Protein AF-A0A418FVH8-F1 (afdb_monomer_lite)

Radius of gyration: 36.56 Å; chains: 1; bounding box: 70×31×122 Å

Secondary structure (DSSP, 8-state):
-HHHHHHHHHHHHHHHHHHHHHHHHHHHHHHHHHHHHHHHHHHHHHHHHHHHHHHHHHHHHHHHHHHHHHHHHHHHHHHHHHHHHTT-------------HHHHHHTT------PPP-----HHHHHHHHHHHHH-GGGGGGHHHHHHHTTT-HHHHHHHHHHHHHHHHTT-

Sequence (172 aa):
DLAAAKTEFDDKMEHTVLHVAELNQQKVLVTELRNLKRETDGQVAVAIAEACEARMVNQSLKRQNELLLSQMRTIVDETNRAAAATNEAPEVSPLPSTITAADIALLNGQPESSKPLGRPANPYRERLLQFFEEFDPSQIDLIDDMLDSYRGVEDSLMESLELKYRFQEMHE

Organism: Aphanomyces astaci (NCBI:txid112090)

Foldseek 3Di:
DVVVVVVVVVVVVVVVVVVVVVVVVVVVVVVVVVVVVVVVVVVVVVVVVVVVVVVVVVVVVVVVVVVVVVVVVVVVVVVVVVVVVVPDDDDDDDDPPDDDPVNVVVVPDDDPPCPPDDDDPPVLLVVVCVVCVVQPVVCNVVSVVVCVVCPPNSVVVVVVSVVVRVVVVVVD

Structure (mmCIF, N/CA/C/O backbone):
data_AF-A0A418FVH8-F1
#
_entry.id   AF-A0A418FVH8-F1
#
loop_
_atom_site.group_PDB
_atom_site.id
_atom_site.type_symbol
_atom_site.label_atom_id
_atom_site.label_alt_id
_atom_site.label_comp_id
_atom_site.label_asym_id
_atom_site.label_entity_id
_atom_site.label_seq_id
_atom_site.pdbx_PDB_ins_code
_atom_site.Cartn_x
_atom_site.Cartn_y
_atom_site.Cartn_z
_atom_site.occupancy
_atom_site.B_iso_or_equiv
_atom_site.auth_seq_id
_atom_site.auth_comp_id
_atom_site.auth_asym_id
_atom_site.auth_atom_id
_atom_site.pdbx_PDB_model_num
ATOM 1 N N . ASP A 1 1 ? 30.620 -0.224 -63.232 1.00 77.75 1 ASP A N 1
ATOM 2 C CA . ASP A 1 1 ? 30.167 1.148 -62.950 1.00 77.75 1 ASP A CA 1
ATOM 3 C C . ASP A 1 1 ? 30.487 1.540 -61.519 1.00 77.75 1 ASP A C 1
ATOM 5 O O . ASP A 1 1 ? 29.832 1.078 -60.596 1.00 77.75 1 ASP A O 1
ATOM 9 N N . LEU A 1 2 ? 31.531 2.346 -61.323 1.00 87.94 2 LEU A N 1
ATOM 10 C CA . LEU A 1 2 ? 31.970 2.793 -59.993 1.00 87.94 2 LEU A CA 1
ATOM 11 C C . LEU A 1 2 ? 30.952 3.740 -59.331 1.00 87.94 2 LEU A C 1
ATOM 13 O O . LEU A 1 2 ? 30.807 3.738 -58.113 1.00 87.94 2 LEU A O 1
ATOM 17 N N . ALA A 1 3 ? 30.224 4.516 -60.139 1.00 89.31 3 ALA A N 1
ATOM 18 C CA . ALA A 1 3 ? 29.201 5.441 -59.661 1.00 89.31 3 ALA A CA 1
ATOM 19 C C . ALA A 1 3 ? 28.037 4.709 -58.974 1.00 89.31 3 ALA A C 1
ATOM 21 O O . ALA A 1 3 ? 27.668 5.075 -57.865 1.00 89.31 3 ALA A O 1
ATOM 22 N N . ALA A 1 4 ? 27.529 3.629 -59.578 1.00 91.12 4 ALA A N 1
ATOM 23 C CA . ALA A 1 4 ? 26.435 2.838 -59.012 1.00 91.12 4 ALA A CA 1
ATOM 24 C C . ALA A 1 4 ? 26.811 2.189 -57.668 1.00 91.12 4 ALA A C 1
ATOM 26 O O . ALA A 1 4 ? 26.033 2.239 -56.721 1.00 91.12 4 ALA A O 1
ATOM 27 N N . ALA A 1 5 ? 28.029 1.646 -57.559 1.00 90.38 5 ALA A N 1
ATOM 28 C CA . ALA A 1 5 ? 28.521 1.062 -56.310 1.00 90.38 5 ALA A CA 1
ATOM 29 C C . ALA A 1 5 ? 28.686 2.109 -55.194 1.00 90.38 5 ALA A C 1
ATOM 31 O O . ALA A 1 5 ? 28.441 1.810 -54.027 1.00 90.38 5 ALA A O 1
ATOM 32 N N . LYS A 1 6 ? 29.081 3.341 -55.545 1.00 92.56 6 LYS A N 1
ATOM 33 C CA . LYS A 1 6 ? 29.153 4.452 -54.591 1.00 92.56 6 LYS A CA 1
ATOM 34 C C . LYS A 1 6 ? 27.760 4.849 -54.096 1.00 92.56 6 LYS A C 1
ATOM 36 O O . LYS A 1 6 ? 27.585 4.988 -52.894 1.00 92.56 6 LYS A O 1
ATOM 41 N N . THR A 1 7 ? 26.784 4.984 -54.992 1.00 94.00 7 THR A N 1
ATOM 42 C CA . THR A 1 7 ? 25.398 5.309 -54.619 1.00 94.00 7 THR A CA 1
ATOM 43 C C . THR A 1 7 ? 24.804 4.249 -53.694 1.00 94.00 7 THR A C 1
ATOM 45 O O . THR A 1 7 ? 24.284 4.591 -52.644 1.00 94.00 7 THR A O 1
ATOM 48 N N . GLU A 1 8 ? 24.976 2.960 -54.003 1.00 93.50 8 GLU A N 1
ATOM 49 C CA . GLU A 1 8 ? 24.474 1.876 -53.146 1.00 93.50 8 GLU A CA 1
ATOM 50 C C . GLU A 1 8 ? 25.131 1.871 -51.752 1.00 93.50 8 GLU A C 1
ATOM 52 O O . GLU A 1 8 ? 24.491 1.548 -50.750 1.00 93.50 8 GLU A O 1
ATOM 57 N N . PHE A 1 9 ? 26.420 2.211 -51.671 1.00 94.00 9 PHE A N 1
ATOM 58 C CA . PHE A 1 9 ? 27.113 2.351 -50.392 1.00 94.00 9 PHE 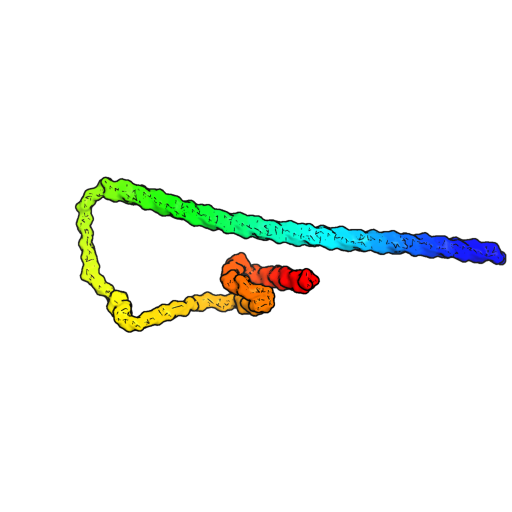A CA 1
ATOM 59 C C . PHE A 1 9 ? 26.596 3.551 -49.590 1.00 94.00 9 PHE A C 1
ATOM 61 O O . PHE A 1 9 ? 26.353 3.411 -48.391 1.00 94.00 9 PHE A O 1
ATOM 68 N N . ASP A 1 10 ? 26.404 4.697 -50.247 1.00 94.69 10 ASP A N 1
ATOM 69 C CA . ASP A 1 10 ? 25.868 5.912 -49.633 1.00 94.69 10 ASP A CA 1
ATOM 70 C C . ASP A 1 10 ? 24.432 5.668 -49.109 1.00 94.69 10 ASP A C 1
ATOM 72 O O . ASP A 1 10 ? 24.150 5.976 -47.951 1.00 94.69 10 ASP A O 1
ATOM 76 N N . ASP A 1 11 ? 23.575 4.989 -49.883 1.00 95.44 11 ASP A N 1
ATOM 77 C CA . ASP A 1 11 ? 22.206 4.620 -49.482 1.00 95.44 11 ASP A CA 1
ATOM 78 C C . ASP A 1 11 ? 22.195 3.662 -48.273 1.00 95.44 11 ASP A C 1
ATOM 80 O O . ASP A 1 11 ? 21.405 3.809 -47.335 1.00 95.44 11 ASP A O 1
ATOM 84 N N . LYS A 1 12 ? 23.101 2.670 -48.251 1.00 95.12 12 LYS A N 1
ATOM 85 C CA . LYS A 1 12 ? 23.255 1.756 -47.103 1.00 95.12 12 LYS A CA 1
ATOM 86 C C . LYS A 1 12 ? 23.731 2.496 -45.860 1.00 95.12 12 LYS A C 1
ATOM 88 O O . LYS A 1 12 ? 23.229 2.232 -44.767 1.00 95.12 12 LYS A O 1
ATOM 93 N N . MET A 1 13 ? 24.686 3.411 -46.015 1.00 95.00 13 MET A N 1
ATOM 94 C CA . MET A 1 13 ? 25.150 4.269 -44.927 1.00 95.00 13 MET A CA 1
ATOM 95 C C . MET A 1 13 ? 23.996 5.103 -44.372 1.00 95.00 13 MET A C 1
ATOM 97 O O . MET A 1 13 ? 23.779 5.093 -43.160 1.00 95.00 13 MET A O 1
ATOM 101 N N . GLU A 1 14 ? 23.202 5.738 -45.231 1.00 95.75 14 GLU A N 1
ATOM 102 C CA . GLU A 1 14 ? 22.044 6.528 -44.816 1.00 95.75 14 GLU A CA 1
ATOM 103 C C . GLU A 1 14 ? 21.015 5.677 -44.057 1.00 95.75 14 GLU A C 1
ATOM 105 O O . GLU A 1 14 ? 20.616 6.032 -42.945 1.00 95.75 14 GLU A O 1
ATOM 110 N N . HIS A 1 15 ? 20.679 4.489 -44.569 1.00 95.62 15 HIS A N 1
ATOM 111 C CA . HIS A 1 15 ? 19.787 3.554 -43.879 1.00 95.62 15 HIS A CA 1
ATOM 112 C C . HIS A 1 15 ? 20.320 3.148 -42.495 1.00 95.62 15 HIS A C 1
ATOM 114 O O . HIS A 1 15 ? 19.565 3.101 -41.522 1.00 95.62 15 HIS A O 1
ATOM 120 N N . THR A 1 16 ? 21.623 2.869 -42.369 1.00 95.00 16 THR A N 1
ATOM 121 C CA . THR A 1 16 ? 22.213 2.527 -41.062 1.00 95.00 16 THR A CA 1
ATOM 122 C C . THR A 1 16 ? 22.157 3.688 -40.074 1.00 95.00 16 THR A C 1
ATOM 124 O O . THR A 1 16 ? 21.865 3.465 -38.900 1.00 95.00 16 THR A O 1
ATOM 127 N N . VAL A 1 17 ? 22.373 4.924 -40.534 1.00 96.19 17 VAL A N 1
ATOM 128 C CA . VAL A 1 17 ? 22.285 6.123 -39.690 1.00 96.19 17 VAL A CA 1
ATOM 129 C C . VAL A 1 17 ? 20.855 6.329 -39.191 1.00 96.19 17 VAL A C 1
ATOM 131 O O . VAL A 1 17 ? 20.658 6.550 -37.995 1.00 96.19 17 VAL A O 1
ATOM 134 N N . LEU A 1 18 ? 19.859 6.187 -40.070 1.00 96.00 18 LEU A N 1
ATOM 135 C CA . 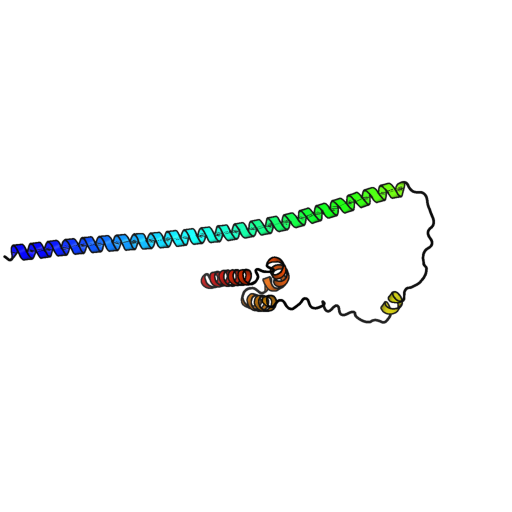LEU A 1 18 ? 18.444 6.285 -39.699 1.00 96.00 18 LEU A CA 1
ATOM 136 C C . LEU A 1 18 ? 18.042 5.201 -38.693 1.00 96.00 18 LEU A C 1
ATOM 138 O O . LEU A 1 18 ? 17.417 5.507 -37.679 1.00 96.00 18 LEU A O 1
ATOM 142 N N . HIS A 1 19 ? 18.467 3.955 -38.913 1.00 95.69 19 HIS A N 1
ATOM 143 C CA . HIS A 1 19 ? 18.173 2.858 -37.992 1.00 95.69 19 HIS A CA 1
ATOM 144 C C . HIS A 1 19 ? 18.803 3.069 -36.605 1.00 95.69 19 HIS A C 1
ATOM 146 O O . HIS A 1 19 ? 18.167 2.831 -35.579 1.00 95.69 19 HIS A O 1
ATOM 152 N N . VAL A 1 20 ? 20.044 3.566 -36.545 1.00 96.38 20 VAL A N 1
ATOM 153 C CA . VAL A 1 20 ? 20.696 3.908 -35.269 1.00 96.38 20 VAL A CA 1
ATOM 154 C C . VAL A 1 20 ? 19.964 5.052 -34.562 1.00 96.38 20 VAL A C 1
ATOM 156 O O . VAL A 1 20 ? 19.804 5.005 -33.341 1.00 96.38 20 VAL A O 1
ATOM 159 N N . ALA A 1 21 ? 19.495 6.061 -35.300 1.00 96.00 21 ALA A N 1
ATOM 160 C CA . ALA A 1 21 ? 18.703 7.150 -34.734 1.00 96.00 21 ALA A CA 1
ATOM 161 C C . ALA A 1 21 ? 17.384 6.640 -34.127 1.00 96.00 21 ALA A C 1
ATOM 163 O O . ALA A 1 21 ? 17.048 7.009 -33.000 1.00 96.00 21 ALA A O 1
ATOM 164 N N . GLU A 1 22 ? 16.691 5.734 -34.818 1.00 96.81 22 GLU A N 1
ATOM 165 C CA . GLU A 1 22 ? 15.465 5.096 -34.328 1.00 96.81 22 GLU A CA 1
ATOM 166 C C . GLU A 1 22 ? 15.714 4.264 -33.059 1.00 96.81 22 GLU A C 1
ATOM 168 O O . GLU A 1 22 ? 15.011 4.422 -32.059 1.00 96.81 22 GLU A O 1
ATOM 173 N N . LEU A 1 23 ? 16.768 3.439 -33.041 1.00 95.06 23 LEU A N 1
ATOM 174 C CA . LEU A 1 23 ? 17.149 2.666 -31.852 1.00 95.06 23 LEU A CA 1
ATOM 175 C C . LEU A 1 23 ? 17.482 3.567 -30.657 1.00 95.06 23 LEU A C 1
ATOM 177 O O . LEU A 1 23 ? 17.147 3.242 -29.516 1.00 95.06 23 LEU A O 1
ATOM 181 N N . ASN A 1 24 ? 18.141 4.701 -30.895 1.00 95.56 24 ASN A N 1
ATOM 182 C CA . ASN A 1 24 ? 18.438 5.663 -29.838 1.00 95.56 24 ASN A CA 1
ATOM 183 C C . ASN A 1 24 ? 17.158 6.311 -29.295 1.00 95.56 24 ASN A C 1
ATOM 185 O O . ASN A 1 24 ? 17.017 6.419 -28.078 1.00 95.56 24 ASN A O 1
ATOM 189 N N . GLN A 1 25 ? 16.199 6.657 -30.159 1.00 95.81 25 GLN A N 1
ATOM 190 C CA . GLN A 1 25 ? 14.894 7.160 -29.726 1.00 95.81 25 GLN A CA 1
ATOM 191 C C . GLN A 1 25 ? 14.139 6.118 -28.886 1.00 95.81 25 GLN A C 1
ATOM 193 O O . GLN A 1 25 ? 13.640 6.442 -27.809 1.00 95.81 25 GLN A O 1
ATOM 198 N N . GLN A 1 26 ? 14.119 4.852 -29.314 1.00 95.75 26 GLN A N 1
ATOM 199 C CA . GLN A 1 26 ? 13.502 3.767 -28.543 1.00 95.75 26 GLN A CA 1
ATOM 200 C C . GLN A 1 26 ? 14.145 3.599 -27.160 1.00 95.75 26 GLN A C 1
ATOM 202 O O . GLN A 1 26 ? 13.437 3.437 -26.167 1.00 95.75 26 GLN A O 1
ATOM 207 N N . LYS A 1 27 ? 15.477 3.681 -27.055 1.00 96.31 27 LYS A N 1
ATOM 208 C CA . LYS A 1 27 ? 16.179 3.609 -25.760 1.00 96.31 27 LYS A CA 1
ATOM 209 C C . LYS A 1 27 ? 15.784 4.741 -24.813 1.00 96.31 27 LYS A C 1
ATOM 211 O O . LYS A 1 27 ? 15.634 4.497 -23.612 1.00 96.31 27 LYS A O 1
ATOM 216 N N . VAL A 1 28 ? 15.612 5.955 -25.338 1.00 96.81 28 VAL A N 1
ATOM 217 C CA . VAL A 1 28 ? 15.135 7.102 -24.552 1.00 96.81 28 VAL A CA 1
ATOM 218 C C . VAL A 1 28 ? 13.730 6.819 -24.025 1.00 96.81 28 VAL A C 1
ATOM 220 O O . VAL A 1 28 ? 13.535 6.848 -22.813 1.00 96.81 28 VAL A O 1
ATOM 223 N N . LEU A 1 29 ? 12.798 6.406 -24.890 1.00 96.69 29 LEU A N 1
ATOM 224 C CA . LEU A 1 29 ? 11.419 6.088 -24.495 1.00 96.69 29 LEU A CA 1
ATOM 225 C C . LEU A 1 29 ? 11.344 4.977 -23.438 1.00 96.69 29 LEU A C 1
ATOM 227 O O . LEU A 1 29 ? 10.598 5.082 -22.468 1.00 96.69 29 LEU A O 1
ATOM 231 N N . VAL A 1 30 ? 12.146 3.918 -23.574 1.00 97.31 30 VAL A N 1
ATOM 232 C CA . VAL A 1 30 ? 12.210 2.838 -22.572 1.00 97.31 30 VAL A CA 1
ATOM 233 C C . VAL A 1 30 ? 12.710 3.358 -21.222 1.00 97.31 30 VAL A C 1
ATOM 235 O O . VAL A 1 30 ? 12.238 2.921 -20.170 1.00 97.31 30 VAL A O 1
ATOM 238 N N . THR A 1 31 ? 13.660 4.292 -21.238 1.00 96.62 31 THR A N 1
ATOM 239 C CA . THR A 1 31 ? 14.182 4.915 -20.017 1.00 96.62 31 THR A CA 1
ATOM 240 C C . THR A 1 31 ? 13.124 5.800 -19.362 1.00 96.62 31 THR A C 1
ATOM 242 O O . THR A 1 31 ? 12.916 5.701 -18.154 1.00 96.62 31 THR A O 1
ATOM 245 N N . GLU A 1 32 ? 12.400 6.595 -20.149 1.00 97.12 32 GLU A N 1
ATOM 246 C CA . GLU A 1 32 ? 11.287 7.422 -19.672 1.00 97.12 32 GLU A CA 1
ATOM 247 C C . GLU A 1 32 ? 10.163 6.574 -19.068 1.00 97.12 32 GLU A C 1
ATOM 249 O O . GLU A 1 32 ? 9.731 6.846 -17.950 1.00 97.12 32 GLU A O 1
ATOM 254 N N . LEU A 1 33 ? 9.756 5.485 -19.730 1.00 97.25 33 LEU A N 1
ATOM 255 C CA . LEU A 1 33 ? 8.754 4.553 -19.201 1.00 97.25 33 LEU A CA 1
ATOM 256 C C . LEU A 1 33 ? 9.187 3.924 -17.875 1.00 97.25 33 LEU A C 1
ATOM 258 O O . LEU A 1 33 ? 8.374 3.768 -16.964 1.00 97.25 33 LEU A O 1
ATOM 262 N N . ARG A 1 34 ? 10.469 3.568 -17.741 1.00 96.88 34 ARG A N 1
ATOM 263 C CA . ARG A 1 34 ? 11.007 3.038 -16.483 1.00 96.88 34 ARG A CA 1
ATOM 264 C C . ARG A 1 34 ? 10.965 4.084 -15.372 1.00 96.88 34 ARG A C 1
ATOM 266 O O . ARG A 1 34 ? 10.636 3.738 -14.239 1.00 96.88 34 ARG A O 1
ATOM 273 N N . ASN A 1 35 ? 11.307 5.330 -15.687 1.00 96.12 35 ASN A N 1
ATOM 274 C CA . ASN A 1 35 ? 11.276 6.426 -14.724 1.00 96.12 35 ASN A CA 1
ATOM 275 C C . ASN A 1 35 ? 9.844 6.711 -14.267 1.00 96.12 35 ASN A C 1
ATOM 277 O O . ASN A 1 35 ? 9.601 6.725 -13.064 1.00 96.12 35 ASN A O 1
ATOM 281 N N . LEU A 1 36 ? 8.901 6.820 -15.209 1.00 97.31 36 LEU A N 1
ATOM 282 C CA . LEU A 1 36 ? 7.476 6.982 -14.915 1.00 97.31 36 LEU A CA 1
ATOM 283 C C . LEU A 1 36 ? 6.952 5.846 -14.039 1.00 97.31 36 LEU A C 1
ATOM 285 O O . LEU A 1 36 ? 6.290 6.102 -13.042 1.00 97.31 36 LEU A O 1
ATOM 289 N N . LYS A 1 37 ? 7.302 4.593 -14.357 1.00 95.38 37 LYS A N 1
ATOM 290 C CA . LYS A 1 37 ? 6.905 3.445 -13.537 1.00 95.38 37 LYS A CA 1
ATOM 291 C C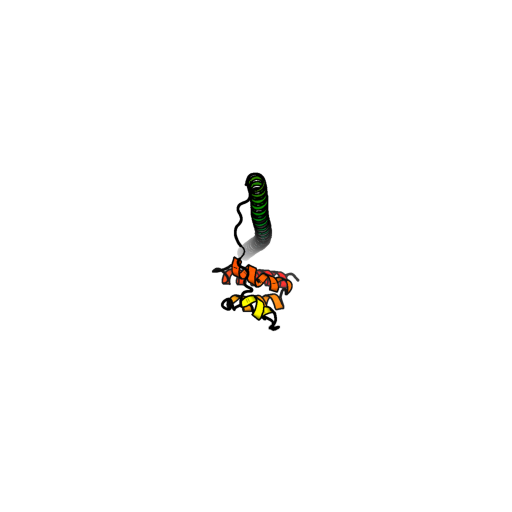 . LYS A 1 37 ? 7.439 3.548 -12.106 1.00 95.38 37 LYS A C 1
ATOM 293 O O . LYS A 1 37 ? 6.695 3.327 -11.159 1.00 95.38 37 LYS A O 1
ATOM 298 N N . ARG A 1 38 ? 8.721 3.888 -11.936 1.00 93.44 38 ARG A N 1
ATOM 299 C CA . ARG A 1 38 ? 9.317 4.048 -10.601 1.00 93.44 38 ARG A CA 1
ATOM 300 C C . ARG A 1 38 ? 8.628 5.169 -9.816 1.00 93.44 38 ARG A C 1
ATOM 302 O O . ARG A 1 38 ? 8.411 5.014 -8.619 1.00 93.44 38 ARG A O 1
ATOM 309 N N . GLU A 1 39 ? 8.281 6.268 -10.479 1.00 96.19 39 GLU A N 1
ATOM 310 C CA . GLU A 1 39 ? 7.539 7.370 -9.865 1.00 96.19 39 GLU A CA 1
ATOM 311 C C . GLU A 1 39 ? 6.138 6.932 -9.424 1.00 96.19 39 GLU A C 1
ATOM 313 O O . GLU A 1 39 ? 5.768 7.153 -8.271 1.00 96.19 39 GLU A O 1
ATOM 318 N N . THR A 1 40 ? 5.384 6.249 -10.292 1.00 95.81 40 THR A N 1
ATOM 319 C CA . THR A 1 40 ? 4.043 5.755 -9.946 1.00 95.81 40 THR A CA 1
ATOM 320 C C . THR A 1 40 ? 4.085 4.720 -8.830 1.00 95.81 40 THR A C 1
ATOM 322 O O . THR A 1 40 ? 3.268 4.788 -7.918 1.00 95.81 40 THR A O 1
ATOM 325 N N . ASP A 1 41 ? 5.050 3.798 -8.856 1.00 92.12 41 ASP A N 1
ATOM 326 C CA . ASP A 1 41 ? 5.210 2.784 -7.810 1.00 92.12 41 ASP A CA 1
ATOM 327 C C . ASP A 1 41 ? 5.509 3.456 -6.453 1.00 92.12 41 ASP A C 1
ATOM 329 O O . ASP A 1 41 ? 4.944 3.070 -5.428 1.00 92.12 41 ASP A O 1
ATOM 333 N N . GLY A 1 42 ? 6.322 4.522 -6.447 1.00 93.75 42 GLY A N 1
ATOM 334 C CA . GLY A 1 42 ? 6.584 5.333 -5.255 1.00 93.75 42 GLY A CA 1
ATOM 335 C C . GLY A 1 42 ? 5.342 6.062 -4.735 1.00 93.75 42 GLY A C 1
ATOM 336 O O . GLY A 1 42 ? 5.054 6.013 -3.540 1.00 93.75 42 GLY A O 1
ATOM 337 N N . GLN A 1 43 ? 4.565 6.690 -5.622 1.00 93.69 43 GLN A N 1
ATOM 338 C CA . GLN A 1 43 ? 3.306 7.346 -5.247 1.00 93.69 43 GLN A CA 1
ATOM 339 C C . GLN A 1 43 ? 2.294 6.351 -4.663 1.00 93.69 43 GLN A C 1
ATOM 341 O O . GLN A 1 43 ? 1.650 6.643 -3.656 1.00 93.69 43 GLN A O 1
ATOM 346 N N . VAL A 1 44 ? 2.180 5.159 -5.258 1.00 94.38 44 VAL A N 1
ATOM 347 C CA . VAL A 1 44 ? 1.307 4.086 -4.762 1.00 94.38 44 VAL A CA 1
ATOM 348 C C . VAL A 1 44 ? 1.742 3.633 -3.369 1.00 94.38 44 VAL A C 1
ATOM 350 O O . VAL A 1 44 ? 0.893 3.497 -2.490 1.00 94.38 44 VAL A O 1
ATOM 353 N N . ALA A 1 45 ? 3.044 3.452 -3.133 1.00 91.12 45 ALA A N 1
ATOM 354 C CA . ALA A 1 45 ? 3.557 3.065 -1.820 1.00 91.12 45 ALA A CA 1
ATOM 355 C C . ALA A 1 45 ? 3.219 4.102 -0.733 1.00 91.12 45 ALA A C 1
ATOM 357 O O . ALA A 1 45 ? 2.723 3.731 0.332 1.00 91.12 45 ALA A O 1
ATOM 358 N N . VAL A 1 46 ? 3.413 5.396 -1.019 1.00 93.38 46 VAL A N 1
ATOM 359 C CA . VAL A 1 46 ? 3.064 6.491 -0.095 1.00 93.38 46 VAL A CA 1
ATOM 360 C C . VAL A 1 46 ? 1.563 6.509 0.195 1.00 93.38 46 VAL A C 1
ATOM 362 O O . VAL A 1 46 ? 1.166 6.549 1.356 1.00 93.38 46 VAL A O 1
ATOM 365 N N . ALA A 1 47 ? 0.725 6.403 -0.839 1.00 91.19 47 ALA A N 1
ATOM 366 C CA . ALA A 1 47 ? -0.726 6.390 -0.671 1.00 91.19 47 ALA A CA 1
ATOM 367 C C . ALA A 1 47 ? -1.207 5.193 0.170 1.00 91.19 47 ALA A C 1
ATOM 369 O O . ALA A 1 47 ? -2.112 5.332 0.993 1.00 91.19 47 ALA A O 1
ATOM 370 N N . ILE A 1 48 ? -0.598 4.015 -0.008 1.00 92.88 48 ILE A N 1
ATOM 371 C CA . ILE A 1 48 ? -0.902 2.831 0.805 1.00 92.88 48 ILE A CA 1
ATOM 372 C C . ILE A 1 48 ? -0.514 3.070 2.268 1.00 92.88 48 ILE A C 1
ATOM 374 O O . ILE A 1 48 ? -1.312 2.756 3.154 1.00 92.88 48 ILE A O 1
ATOM 378 N N . ALA A 1 49 ? 0.670 3.631 2.528 1.00 87.12 49 ALA A N 1
ATOM 379 C CA . ALA A 1 49 ? 1.129 3.934 3.883 1.00 87.12 49 ALA A CA 1
ATOM 380 C C . ALA A 1 49 ? 0.196 4.933 4.587 1.00 87.12 49 ALA A C 1
ATOM 382 O O . ALA A 1 49 ? -0.309 4.638 5.671 1.00 87.12 49 ALA A O 1
ATOM 383 N N . GLU A 1 50 ? -0.137 6.046 3.930 1.00 91.62 50 GLU A N 1
ATOM 384 C CA . GLU A 1 50 ? -1.062 7.056 4.458 1.00 91.62 50 GLU A CA 1
ATOM 385 C C . GLU A 1 50 ? -2.458 6.463 4.726 1.00 91.62 50 GLU A C 1
ATOM 387 O O . GLU A 1 50 ? -3.065 6.695 5.775 1.00 91.62 50 GLU A O 1
ATOM 392 N N . ALA A 1 51 ? -2.958 5.605 3.829 1.00 89.06 51 ALA A N 1
ATOM 393 C CA . ALA A 1 51 ? -4.228 4.908 4.027 1.00 89.06 51 ALA A CA 1
ATOM 394 C C . ALA A 1 51 ? -4.187 3.908 5.196 1.00 89.06 51 ALA A C 1
ATOM 396 O O . ALA A 1 51 ? -5.205 3.671 5.855 1.00 89.06 51 ALA A O 1
ATOM 397 N N . CYS A 1 52 ? -3.043 3.276 5.461 1.00 88.50 52 CYS A N 1
ATOM 398 C CA . CYS A 1 52 ? -2.856 2.432 6.640 1.00 88.50 52 CYS A CA 1
ATOM 399 C C . CYS A 1 52 ? -2.886 3.265 7.927 1.00 88.50 52 CYS A C 1
ATOM 401 O O . CYS A 1 52 ? -3.656 2.937 8.831 1.00 88.50 52 CYS A O 1
ATOM 403 N N . GLU A 1 53 ? -2.146 4.373 7.983 1.00 90.12 53 GLU A N 1
ATOM 404 C CA . GLU A 1 53 ? -2.138 5.283 9.137 1.00 90.12 53 GLU A CA 1
ATOM 405 C C . GLU A 1 53 ? -3.539 5.841 9.431 1.00 90.12 53 GLU A C 1
ATOM 407 O O . GLU A 1 53 ? -4.027 5.763 10.562 1.00 90.12 53 GLU A O 1
ATOM 412 N N . ALA A 1 54 ? -4.257 6.301 8.402 1.00 90.88 54 ALA A N 1
ATOM 413 C CA . ALA A 1 54 ? -5.622 6.807 8.543 1.00 90.88 54 ALA A CA 1
ATOM 414 C C . ALA A 1 54 ? -6.600 5.746 9.083 1.00 90.88 54 ALA A C 1
ATOM 416 O O . ALA A 1 54 ? -7.503 6.059 9.871 1.00 90.88 54 ALA A O 1
ATOM 417 N N . ARG A 1 55 ? -6.426 4.476 8.685 1.00 92.88 55 ARG A N 1
ATOM 418 C CA . ARG A 1 55 ? -7.218 3.351 9.208 1.00 92.88 55 ARG A CA 1
ATOM 419 C C . ARG A 1 55 ? -6.908 3.078 10.676 1.00 92.88 55 ARG A C 1
ATOM 421 O O . ARG A 1 55 ? -7.844 2.888 11.453 1.00 92.88 55 ARG A O 1
ATOM 428 N N . MET A 1 56 ? -5.635 3.114 11.067 1.00 83.62 56 MET A N 1
ATOM 429 C CA . MET A 1 56 ? -5.224 2.934 12.464 1.00 83.62 56 MET A CA 1
ATOM 430 C C . MET A 1 56 ? -5.820 4.015 13.370 1.00 83.62 56 MET A C 1
ATOM 432 O O . MET A 1 56 ? -6.415 3.698 14.404 1.00 83.62 56 MET A O 1
ATOM 436 N N . VAL A 1 57 ? -5.737 5.284 12.956 1.00 94.12 57 VAL A N 1
ATOM 437 C CA . VAL A 1 57 ? -6.300 6.415 13.711 1.00 94.12 57 VAL A CA 1
ATOM 438 C C . VAL A 1 57 ? -7.815 6.280 13.856 1.00 94.12 57 VAL A C 1
ATOM 440 O O . VAL A 1 57 ? -8.337 6.405 14.964 1.00 94.12 57 VAL A O 1
ATOM 443 N N . ASN A 1 58 ? -8.529 5.948 12.776 1.00 91.38 58 ASN A N 1
ATOM 444 C CA . ASN A 1 58 ? -9.978 5.734 12.838 1.00 91.38 58 ASN A CA 1
ATOM 445 C C . ASN A 1 58 ? -10.363 4.587 13.776 1.00 91.38 58 ASN A C 1
ATOM 447 O O . ASN A 1 58 ? -11.338 4.695 14.521 1.00 91.38 58 ASN A O 1
ATOM 451 N N . GLN A 1 59 ? -9.604 3.491 13.768 1.00 85.44 59 GLN A N 1
ATOM 452 C CA . GLN A 1 59 ? -9.878 2.363 14.651 1.00 85.44 59 GLN A CA 1
ATOM 453 C C . GLN A 1 59 ? -9.638 2.730 16.122 1.00 85.44 59 GLN A C 1
ATOM 455 O O . GLN A 1 59 ? -10.444 2.369 16.980 1.00 85.44 59 GLN A O 1
ATOM 460 N N . SER A 1 60 ? -8.570 3.477 16.416 1.00 91.75 60 SER A N 1
ATOM 461 C CA . SER A 1 60 ? -8.301 4.002 17.760 1.00 91.75 60 SER A CA 1
ATOM 462 C C . SER A 1 60 ? -9.422 4.930 18.235 1.00 91.75 60 SER A C 1
ATOM 464 O O . SER A 1 60 ? -9.980 4.725 19.314 1.00 91.75 60 SER A O 1
ATOM 466 N N . LEU A 1 61 ? -9.842 5.874 17.388 1.00 95.81 61 LEU A N 1
ATOM 467 C CA . LEU A 1 61 ? -10.935 6.796 17.690 1.00 95.81 61 LEU A CA 1
ATOM 468 C C . LEU A 1 61 ? -12.256 6.056 17.937 1.00 95.81 61 LEU A C 1
ATOM 470 O O . LEU A 1 61 ? -12.996 6.393 18.859 1.00 95.81 61 LEU A O 1
ATOM 474 N N . LYS A 1 62 ? -12.542 5.005 17.160 1.00 95.38 62 LYS A N 1
ATOM 475 C CA . LYS A 1 62 ? -13.730 4.172 17.365 1.00 95.38 62 LYS A CA 1
ATOM 476 C C . LYS A 1 62 ? -13.714 3.479 18.731 1.00 95.38 62 LYS A C 1
ATOM 478 O O . LYS A 1 62 ? -14.721 3.535 19.431 1.00 95.38 62 LYS A O 1
ATOM 483 N N . ARG A 1 63 ? -12.577 2.903 19.146 1.00 93.44 63 ARG A N 1
ATOM 484 C CA . ARG A 1 63 ? -12.431 2.304 20.487 1.00 93.44 63 ARG A CA 1
ATOM 485 C C . ARG A 1 63 ? -12.608 3.340 21.596 1.00 93.44 63 ARG A C 1
ATOM 487 O O . ARG A 1 63 ? -13.293 3.073 22.579 1.00 93.44 63 ARG A O 1
ATOM 494 N N . GLN A 1 64 ? -12.022 4.527 21.432 1.00 96.94 64 GLN A N 1
ATOM 495 C CA . GLN A 1 64 ? -12.193 5.620 22.392 1.00 96.94 64 GLN A CA 1
ATOM 496 C C . GLN A 1 64 ? -13.662 6.050 22.505 1.00 96.94 64 GLN A C 1
ATOM 498 O O . GLN A 1 64 ? -14.159 6.222 23.617 1.00 96.94 64 GLN A O 1
ATOM 503 N N . ASN A 1 65 ? -14.381 6.150 21.383 1.00 96.12 65 ASN A N 1
ATOM 504 C CA . ASN A 1 65 ? -15.814 6.451 21.374 1.00 96.12 65 ASN A CA 1
ATOM 505 C C . ASN A 1 65 ? -16.637 5.371 22.089 1.00 96.12 65 ASN A C 1
ATOM 507 O O . ASN A 1 65 ? -17.518 5.700 22.878 1.00 96.12 65 ASN A O 1
ATOM 511 N N . GLU A 1 66 ? -16.347 4.090 21.852 1.00 97.44 66 GLU A N 1
ATOM 512 C CA . GLU A 1 66 ? -17.019 2.975 22.535 1.00 97.44 66 GLU A CA 1
ATOM 513 C C . GLU A 1 66 ? -16.789 3.016 24.054 1.00 97.44 66 GLU A C 1
ATOM 515 O O . GLU A 1 66 ? -17.741 2.878 24.827 1.00 97.44 66 GLU A O 1
ATOM 520 N N . LEU A 1 67 ? -15.555 3.287 24.493 1.00 96.81 67 LEU A N 1
ATOM 521 C CA . LEU A 1 67 ? -15.231 3.432 25.912 1.00 96.81 67 LEU A CA 1
ATOM 522 C C . LEU A 1 67 ? -15.976 4.610 26.547 1.00 96.81 67 LEU A C 1
ATOM 524 O O . LEU A 1 67 ? -16.577 4.458 27.611 1.00 96.81 67 LEU A O 1
ATOM 528 N N . LEU A 1 68 ? -15.968 5.771 25.890 1.00 97.44 68 LEU A N 1
ATOM 529 C CA . LEU A 1 68 ? -16.655 6.965 26.374 1.00 97.44 68 LEU A CA 1
ATOM 530 C C . LEU A 1 68 ? -18.164 6.724 26.506 1.00 97.44 68 LEU A C 1
ATOM 532 O O . LEU A 1 68 ? -18.763 7.088 27.517 1.00 97.44 68 LEU A O 1
ATOM 536 N N . LEU A 1 69 ? -18.774 6.060 25.519 1.00 97.06 69 LEU A N 1
ATOM 537 C CA . LEU A 1 69 ? -20.186 5.679 25.568 1.00 97.06 69 LEU A CA 1
ATOM 538 C C . LEU A 1 69 ? -20.477 4.722 26.730 1.00 97.06 69 LEU A C 1
ATOM 540 O O . LEU A 1 69 ? -21.472 4.906 27.433 1.00 97.06 69 LEU A O 1
ATOM 544 N N . SER A 1 70 ? -19.604 3.739 26.974 1.00 95.94 70 SER A N 1
ATOM 545 C CA . SER A 1 70 ? -19.731 2.839 28.125 1.00 95.94 70 SER A CA 1
ATOM 546 C C . SER A 1 70 ? -19.652 3.599 29.449 1.00 95.94 70 SER A C 1
ATOM 548 O O . SER A 1 70 ? -20.456 3.346 30.342 1.00 95.94 70 SER A O 1
ATOM 550 N N . GLN A 1 71 ? -18.719 4.544 29.582 1.00 97.00 71 GLN A N 1
ATOM 551 C CA . GLN A 1 71 ? -18.578 5.363 30.788 1.00 97.00 71 GLN A CA 1
ATOM 552 C C . GLN A 1 71 ? -19.810 6.242 31.019 1.00 97.00 71 GLN A C 1
ATOM 554 O O . GLN A 1 71 ? -20.344 6.268 32.127 1.00 97.00 71 GLN A O 1
ATOM 559 N N . MET A 1 72 ? -20.307 6.913 29.974 1.00 96.31 72 MET A N 1
ATOM 560 C CA . MET A 1 72 ? -21.540 7.700 30.053 1.00 96.31 72 MET A CA 1
ATOM 561 C C . MET A 1 72 ? -22.725 6.838 30.483 1.00 96.31 72 MET A C 1
ATOM 563 O O . MET A 1 72 ? -23.520 7.270 31.317 1.00 96.31 72 MET A O 1
ATOM 567 N N . ARG A 1 73 ? -22.835 5.610 29.956 1.00 95.50 73 ARG A N 1
ATOM 568 C CA . ARG A 1 73 ? -23.905 4.688 30.340 1.00 95.50 73 ARG A CA 1
ATOM 569 C C . ARG A 1 73 ? -23.844 4.342 31.825 1.00 95.50 73 ARG A C 1
ATOM 571 O O . ARG A 1 73 ? -24.859 4.473 32.502 1.00 95.50 73 ARG A O 1
ATOM 578 N N . THR A 1 74 ? -22.664 3.986 32.330 1.00 95.38 74 THR A N 1
ATOM 579 C CA . THR A 1 74 ? -22.454 3.699 33.755 1.00 95.38 74 THR A CA 1
ATOM 580 C C . THR A 1 74 ? -22.825 4.893 34.630 1.00 95.38 74 THR A C 1
ATOM 582 O O . THR A 1 74 ? -23.577 4.726 35.584 1.00 95.38 74 THR A O 1
ATOM 585 N N . ILE A 1 75 ? -22.379 6.105 34.279 1.00 95.31 75 ILE A N 1
ATOM 586 C CA . ILE A 1 75 ? -22.690 7.325 35.044 1.00 95.31 75 ILE A CA 1
ATOM 587 C C . ILE A 1 75 ? -24.203 7.588 35.074 1.00 95.31 75 ILE A C 1
ATOM 589 O O . ILE A 1 75 ? -24.756 7.943 36.117 1.00 95.31 75 ILE A O 1
ATOM 593 N N . VAL A 1 76 ? -24.897 7.405 33.947 1.00 95.69 76 VAL A N 1
ATOM 594 C CA . VAL A 1 76 ? -26.358 7.563 33.874 1.00 95.69 76 VAL A CA 1
ATOM 595 C C . VAL A 1 76 ? -27.068 6.511 34.730 1.00 95.69 76 VAL A C 1
ATOM 597 O O . VAL A 1 76 ? -27.975 6.857 35.487 1.00 95.69 76 VAL A O 1
ATOM 600 N N . ASP A 1 77 ? -26.645 5.249 34.662 1.00 93.06 77 ASP A N 1
ATOM 601 C CA . ASP A 1 77 ? -27.227 4.162 35.456 1.00 93.06 77 ASP A CA 1
ATOM 602 C C . ASP A 1 77 ? -26.960 4.354 36.964 1.00 93.06 77 ASP A C 1
ATOM 604 O O . ASP A 1 77 ? -27.843 4.112 37.789 1.00 93.06 77 ASP A O 1
ATOM 608 N N . GLU A 1 78 ? -25.783 4.858 37.347 1.00 92.38 78 GLU A N 1
ATOM 609 C CA . GLU A 1 78 ? -25.453 5.254 38.723 1.00 92.38 78 GLU A CA 1
ATOM 610 C C . GLU A 1 78 ? -26.308 6.423 39.209 1.00 92.38 78 GLU A C 1
ATOM 612 O O . GLU A 1 78 ? -26.828 6.375 40.324 1.00 92.38 78 GLU A O 1
ATOM 617 N N . THR A 1 79 ? -26.509 7.436 38.366 1.00 92.94 79 THR A N 1
ATOM 618 C CA . THR A 1 79 ? -27.367 8.588 38.675 1.00 92.94 79 THR A CA 1
ATOM 619 C C . THR A 1 79 ? -28.818 8.146 38.878 1.00 92.94 79 THR A C 1
ATOM 621 O O . THR A 1 79 ? -29.457 8.538 39.855 1.00 92.94 79 THR A O 1
ATOM 624 N N . ASN A 1 80 ? -29.325 7.264 38.012 1.00 87.94 80 ASN A N 1
ATOM 625 C CA . ASN A 1 80 ? -30.669 6.695 38.127 1.00 87.94 80 ASN A CA 1
ATOM 626 C C . ASN A 1 80 ? -30.818 5.816 39.377 1.00 87.94 80 ASN A C 1
ATOM 628 O O . ASN A 1 80 ? -31.835 5.890 40.064 1.00 87.94 80 ASN A O 1
ATOM 632 N N . ARG A 1 81 ? -29.801 5.009 39.711 1.00 83.69 81 ARG A N 1
ATOM 633 C CA . ARG A 1 81 ? -29.793 4.182 40.927 1.00 83.69 81 ARG A CA 1
ATOM 634 C C . ARG A 1 81 ? -29.741 5.035 42.193 1.00 83.69 81 ARG A C 1
ATOM 636 O O . ARG A 1 81 ? -30.447 4.732 43.149 1.00 83.69 81 ARG A O 1
ATOM 643 N N . ALA A 1 82 ? -28.954 6.110 42.198 1.00 78.56 82 ALA A N 1
ATOM 644 C CA . ALA A 1 82 ? -28.923 7.069 43.297 1.00 78.56 82 ALA A CA 1
ATOM 645 C C . ALA A 1 82 ? -30.283 7.771 43.475 1.00 78.56 82 ALA A C 1
ATOM 647 O O . ALA A 1 82 ? -30.755 7.902 44.601 1.00 78.56 82 ALA A O 1
ATOM 648 N N . ALA A 1 83 ? -30.955 8.138 42.377 1.00 75.12 83 ALA A N 1
ATOM 649 C CA . ALA A 1 83 ? -32.308 8.698 42.411 1.00 75.12 83 ALA A CA 1
ATOM 650 C C . ALA A 1 83 ? -33.373 7.687 42.896 1.00 75.12 83 ALA A C 1
ATOM 652 O O . ALA A 1 83 ? -34.326 8.070 43.578 1.00 75.12 83 ALA A O 1
ATOM 653 N N . ALA A 1 84 ? -33.212 6.394 42.593 1.00 67.75 84 ALA A N 1
ATOM 654 C CA . ALA A 1 84 ? -34.074 5.330 43.114 1.00 67.75 84 ALA A CA 1
ATOM 655 C C . ALA A 1 84 ? -33.845 5.084 44.618 1.00 67.75 84 ALA A C 1
ATOM 657 O O . ALA A 1 84 ? -34.806 4.974 45.374 1.00 67.75 84 ALA A O 1
ATOM 658 N N . ALA A 1 85 ? -32.587 5.098 45.074 1.00 61.06 85 ALA A N 1
ATOM 659 C CA . ALA A 1 85 ? -32.227 4.915 46.482 1.00 61.06 85 ALA A CA 1
ATOM 660 C C . ALA A 1 85 ? -32.737 6.042 47.400 1.00 61.06 85 ALA A C 1
ATOM 662 O O . ALA A 1 85 ? -32.950 5.818 48.588 1.00 61.06 85 ALA A O 1
ATOM 663 N N . THR A 1 86 ? -32.989 7.244 46.872 1.00 58.81 86 THR A N 1
ATOM 664 C CA . THR A 1 86 ? -33.630 8.324 47.643 1.00 58.81 86 THR A CA 1
ATOM 665 C C . THR A 1 86 ? -35.141 8.142 47.849 1.00 58.81 86 THR A C 1
ATOM 667 O O . THR A 1 86 ? -35.740 8.942 48.562 1.00 58.81 86 THR A O 1
ATOM 670 N N . ASN A 1 87 ? -35.760 7.105 47.266 1.00 57.38 87 ASN A N 1
ATOM 671 C CA . ASN A 1 87 ? -37.209 6.868 47.313 1.00 57.38 87 ASN A CA 1
ATOM 672 C C . ASN A 1 87 ? -37.644 5.550 47.998 1.00 57.38 87 ASN A C 1
ATOM 674 O O . ASN A 1 87 ? -38.832 5.236 47.945 1.00 57.38 87 ASN A O 1
ATOM 678 N N . GLU A 1 88 ? -36.762 4.795 48.671 1.00 47.12 88 GLU A N 1
ATOM 679 C CA . GLU A 1 88 ? -37.127 3.493 49.274 1.00 47.12 88 GLU A CA 1
ATOM 680 C C . GLU A 1 88 ? -36.826 3.403 50.790 1.00 47.12 88 GLU A C 1
ATOM 682 O O . GLU A 1 88 ? -35.727 3.704 51.255 1.00 47.12 88 GLU A O 1
ATOM 687 N N . ALA A 1 89 ? -37.854 3.034 51.567 1.00 43.50 89 ALA A N 1
ATOM 688 C CA . ALA A 1 89 ? -37.864 2.868 53.028 1.00 43.50 89 ALA A CA 1
ATOM 689 C C . ALA A 1 89 ? -37.121 1.581 53.482 1.00 43.50 89 ALA A C 1
ATOM 691 O O . ALA A 1 89 ? -36.909 0.690 52.662 1.00 43.50 89 ALA A O 1
ATOM 692 N N . PRO A 1 90 ? -36.714 1.436 54.764 1.00 48.72 90 PRO A N 1
ATOM 693 C CA . PRO A 1 90 ? -35.731 0.429 55.158 1.00 48.72 90 PRO A CA 1
ATOM 694 C C . PRO A 1 90 ? -36.371 -0.950 55.383 1.00 48.72 90 PRO A C 1
ATOM 696 O O . PRO A 1 90 ? -37.163 -1.119 56.309 1.00 48.72 90 PRO A O 1
ATOM 699 N N . GLU A 1 91 ? -35.964 -1.954 54.605 1.00 45.31 91 GLU A N 1
ATOM 700 C CA . GLU A 1 91 ? -36.148 -3.373 54.941 1.00 45.31 91 GLU A CA 1
ATOM 701 C C . GLU A 1 91 ? -34.803 -4.026 55.288 1.00 45.31 91 GLU A C 1
ATOM 703 O O . GLU A 1 91 ? -33.788 -3.867 54.609 1.00 45.31 91 GLU A O 1
ATOM 708 N N . VAL A 1 92 ? -34.809 -4.743 56.409 1.00 51.84 92 VAL A N 1
ATOM 709 C CA . VAL A 1 92 ? -33.655 -5.343 57.078 1.00 51.84 92 VAL A CA 1
ATOM 710 C C . VAL A 1 92 ? -33.397 -6.725 56.471 1.00 51.84 92 VAL A C 1
ATOM 712 O O . VAL A 1 92 ? -34.228 -7.616 56.623 1.00 51.84 92 VAL A O 1
ATOM 715 N N . SER A 1 93 ? -32.246 -6.934 55.827 1.00 49.22 93 SER A N 1
ATOM 716 C CA . SER A 1 93 ? -31.806 -8.265 55.375 1.00 49.22 93 SER A CA 1
ATOM 717 C C . SER A 1 93 ? -30.578 -8.712 56.185 1.00 49.22 93 SER A C 1
ATOM 719 O O . SER A 1 93 ? -29.624 -7.937 56.304 1.00 49.22 93 SER A O 1
ATOM 721 N N . PRO A 1 94 ? -30.586 -9.906 56.813 1.00 55.72 94 PRO A N 1
ATOM 722 C CA . PRO A 1 94 ? -29.541 -10.314 57.743 1.00 55.72 94 PRO A CA 1
ATOM 723 C C . PRO A 1 94 ? -28.265 -10.737 57.000 1.00 55.72 94 PRO A C 1
ATOM 725 O O . PRO A 1 94 ? -28.295 -11.527 56.059 1.00 55.72 94 PRO A O 1
ATOM 728 N N . LEU A 1 95 ? -27.126 -10.221 57.463 1.00 43.84 95 LEU A N 1
ATOM 729 C CA . LEU A 1 95 ? -25.782 -10.606 57.023 1.00 43.84 95 LEU A CA 1
ATOM 730 C C . LEU A 1 95 ? -25.492 -12.086 57.346 1.00 43.84 95 LEU A C 1
ATOM 732 O O . LEU A 1 95 ? -25.707 -12.496 58.491 1.00 43.84 95 LEU A O 1
ATOM 736 N N . PRO A 1 96 ? -24.909 -12.878 56.425 1.00 50.94 96 PRO A N 1
ATOM 737 C CA . PRO A 1 96 ? -24.278 -14.138 56.785 1.00 50.94 96 PRO A CA 1
ATOM 738 C C . PRO A 1 96 ? -22.889 -13.862 57.376 1.00 50.94 96 PRO A C 1
ATOM 740 O O . PRO A 1 96 ? -21.916 -13.588 56.678 1.00 50.94 96 PRO A O 1
ATOM 743 N N . SER A 1 97 ? -22.800 -13.932 58.700 1.00 53.72 97 SER A N 1
ATOM 744 C CA . SER A 1 97 ? -21.548 -13.944 59.450 1.00 53.72 97 SER A CA 1
ATOM 745 C C . SER A 1 97 ? -20.903 -15.333 59.402 1.00 53.72 97 SER A C 1
ATOM 747 O O . SER A 1 97 ? -21.091 -16.128 60.320 1.00 53.72 97 SER A O 1
ATOM 749 N N . THR A 1 98 ? -20.124 -15.623 58.360 1.00 55.53 98 THR A N 1
ATOM 750 C CA . THR A 1 98 ? -19.145 -16.724 58.367 1.00 55.53 98 THR A CA 1
ATOM 751 C C . THR A 1 98 ? -17.953 -16.361 57.488 1.00 55.53 98 THR A C 1
ATOM 753 O O . THR A 1 98 ? -18.095 -16.240 56.275 1.00 55.53 98 THR A O 1
ATOM 756 N N . ILE A 1 99 ? -16.782 -16.213 58.113 1.00 53.72 99 ILE A N 1
ATOM 757 C CA . ILE A 1 99 ? -15.476 -16.252 57.443 1.00 53.72 99 ILE A CA 1
ATOM 758 C C . ILE A 1 99 ? -15.424 -17.520 56.586 1.00 53.72 99 ILE A C 1
ATOM 760 O O . ILE A 1 99 ? -15.697 -18.621 57.075 1.00 53.72 99 ILE A O 1
ATOM 764 N N . THR A 1 100 ? -15.143 -17.358 55.295 1.00 62.09 100 THR A N 1
ATOM 765 C CA . THR A 1 100 ? -15.183 -18.470 54.337 1.00 62.09 100 THR A CA 1
ATOM 766 C C . THR A 1 100 ? -13.833 -19.185 54.359 1.00 62.09 100 THR A C 1
ATOM 768 O O . THR A 1 100 ? -12.810 -18.577 54.663 1.00 62.09 100 THR A O 1
ATOM 771 N N . ALA A 1 101 ? -13.781 -20.468 53.992 1.00 53.28 101 ALA A N 1
ATOM 772 C CA . ALA A 1 101 ? -12.527 -21.230 53.901 1.00 53.28 101 ALA A CA 1
ATOM 773 C C . ALA A 1 101 ? -11.452 -20.566 53.002 1.00 53.28 101 ALA A C 1
ATOM 775 O O . ALA A 1 101 ? -10.264 -20.836 53.164 1.00 53.28 101 ALA A O 1
ATOM 776 N N . ALA A 1 102 ? -11.862 -19.663 52.103 1.00 57.50 102 ALA A N 1
ATOM 777 C CA . ALA A 1 102 ? -10.977 -18.832 51.290 1.00 57.50 102 ALA A CA 1
ATOM 778 C C . ALA A 1 102 ? -10.169 -17.804 52.112 1.00 57.50 102 ALA A C 1
ATOM 780 O O . ALA A 1 102 ? -9.000 -17.574 51.810 1.00 57.50 102 ALA A O 1
ATOM 781 N N . ASP A 1 103 ? -10.736 -17.250 53.190 1.00 57.16 103 ASP A N 1
ATOM 782 C CA . ASP A 1 103 ? -10.057 -16.255 54.036 1.00 57.16 103 ASP A CA 1
ATOM 783 C C . ASP A 1 103 ? -8.961 -16.899 54.903 1.00 57.16 103 ASP A C 1
ATOM 785 O O . ASP A 1 103 ? -7.941 -16.279 55.201 1.00 57.16 103 ASP A O 1
ATOM 789 N N . ILE A 1 104 ? -9.130 -18.178 55.264 1.00 60.34 104 ILE A N 1
ATOM 790 C CA . ILE A 1 104 ? -8.137 -18.964 56.017 1.00 60.34 104 ILE A CA 1
ATOM 791 C C . ILE A 1 104 ? -6.929 -19.313 55.129 1.00 60.34 104 ILE A C 1
ATOM 793 O O . ILE A 1 104 ? -5.803 -19.390 55.621 1.00 60.34 104 ILE A O 1
ATOM 797 N N . ALA A 1 105 ? -7.134 -19.474 53.817 1.00 61.31 105 ALA A N 1
ATOM 798 C CA . ALA A 1 105 ? -6.056 -19.757 52.869 1.00 61.31 105 ALA A CA 1
ATOM 799 C C . ALA A 1 105 ? -5.129 -18.546 52.644 1.00 61.31 105 ALA A C 1
ATOM 801 O O . ALA A 1 105 ? -3.926 -18.722 52.454 1.00 61.31 105 ALA A O 1
ATOM 802 N N . LEU A 1 106 ? -5.660 -17.320 52.739 1.00 59.06 106 LEU A N 1
ATOM 803 C CA . LEU A 1 106 ? -4.902 -16.083 52.517 1.00 59.06 106 LEU A CA 1
ATOM 804 C C . LEU A 1 106 ? -3.885 -15.783 53.640 1.00 59.06 106 LEU A C 1
ATOM 806 O O . LEU A 1 106 ? -2.886 -15.108 53.400 1.00 59.06 106 LEU A O 1
ATOM 810 N N . LEU A 1 107 ? -4.086 -16.321 54.851 1.00 57.12 107 LEU A N 1
ATOM 811 C CA . LEU A 1 107 ? -3.175 -16.124 55.991 1.00 57.12 107 LEU A CA 1
ATOM 812 C C . LEU A 1 107 ? -1.904 -16.997 55.952 1.00 57.12 107 LEU A C 1
ATOM 814 O O . LEU A 1 107 ? -0.957 -16.699 56.677 1.00 57.12 107 LEU A O 1
ATOM 818 N N . ASN A 1 108 ? -1.852 -18.041 55.115 1.00 57.88 108 ASN A N 1
ATOM 819 C CA . ASN A 1 108 ? -0.734 -18.999 55.073 1.00 57.88 108 ASN A CA 1
ATOM 820 C C . ASN A 1 108 ? 0.366 -18.675 54.039 1.00 57.88 108 ASN A C 1
ATOM 822 O O . ASN A 1 108 ? 1.258 -19.492 53.825 1.00 57.88 108 ASN A O 1
ATOM 826 N N . GLY A 1 109 ? 0.362 -17.476 53.443 1.00 51.44 109 GLY A N 1
ATOM 827 C CA . GLY A 1 109 ? 1.546 -16.916 52.775 1.00 51.44 109 GLY A CA 1
ATOM 828 C C . GLY A 1 109 ? 2.060 -17.693 51.558 1.00 51.44 109 GLY A C 1
ATOM 829 O O . GLY A 1 109 ? 3.272 -17.803 51.376 1.00 51.44 109 GLY A O 1
ATOM 830 N N . GLN A 1 110 ? 1.168 -18.213 50.713 1.00 48.88 110 GLN A N 1
ATOM 831 C CA . GLN A 1 110 ? 1.564 -18.840 49.453 1.00 48.88 110 GLN A CA 1
ATOM 832 C C . GLN A 1 110 ? 1.484 -17.820 48.306 1.00 48.88 110 GLN A C 1
ATOM 834 O O . GLN A 1 110 ? 0.413 -17.258 48.072 1.00 48.88 110 GLN A O 1
ATOM 839 N N . PRO A 1 111 ? 2.591 -17.539 47.591 1.00 47.88 111 PRO A N 1
ATOM 840 C CA . PRO A 1 111 ? 2.543 -16.686 46.419 1.00 47.88 111 PRO A CA 1
ATOM 841 C C . PRO A 1 111 ? 1.905 -17.483 45.283 1.00 47.88 111 PRO A C 1
ATOM 843 O O . PRO A 1 111 ? 2.511 -18.403 44.733 1.00 47.88 111 PRO A O 1
ATOM 846 N N . GLU A 1 112 ? 0.679 -17.122 44.922 1.00 39.00 112 GLU A N 1
ATOM 847 C CA . GLU A 1 112 ? 0.101 -17.474 43.630 1.00 39.00 112 GLU A CA 1
ATOM 848 C C . GLU A 1 112 ? 0.964 -16.808 42.548 1.00 39.00 112 GLU A C 1
ATOM 850 O O . GLU A 1 112 ? 0.748 -15.664 42.150 1.00 39.00 112 GLU A O 1
ATOM 855 N N . SER A 1 113 ? 2.012 -17.511 42.107 1.00 47.12 113 SER A N 1
ATOM 856 C CA . SER A 1 113 ? 2.719 -17.183 40.878 1.00 47.12 113 SER A CA 1
ATOM 857 C C . SER A 1 113 ? 1.733 -17.372 39.731 1.00 47.12 113 SER A C 1
ATOM 859 O O . SER A 1 113 ? 1.519 -18.486 39.247 1.00 47.12 113 SER A O 1
ATOM 861 N N . SER A 1 114 ? 1.119 -16.277 39.307 1.00 45.50 114 SER A N 1
ATOM 862 C CA . SER A 1 114 ? 0.343 -16.173 38.084 1.00 45.50 114 SER A CA 1
ATOM 863 C C . SER A 1 114 ? 1.262 -16.392 36.880 1.00 45.50 114 SER A C 1
ATOM 865 O O . SER A 1 114 ? 1.692 -15.468 36.198 1.00 45.50 114 SER A O 1
ATOM 867 N N . LYS A 1 115 ? 1.584 -17.656 36.598 1.00 49.88 115 LYS A N 1
ATOM 868 C CA . LYS A 1 115 ? 2.015 -18.066 35.264 1.00 49.88 115 LYS A CA 1
ATOM 869 C C . LYS A 1 115 ? 0.787 -17.922 34.363 1.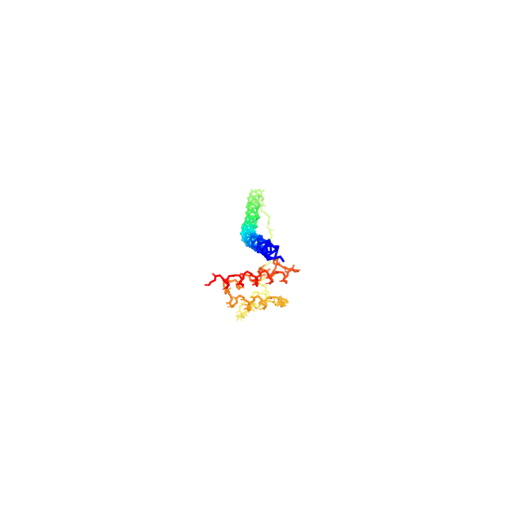00 49.88 115 LYS A C 1
ATOM 871 O O . LYS A 1 115 ? -0.211 -18.591 34.644 1.00 49.88 115 LYS A O 1
ATOM 876 N N . PRO A 1 116 ? 0.802 -17.076 33.319 1.00 45.12 116 PRO A N 1
ATOM 877 C CA . PRO A 1 116 ? -0.319 -17.029 32.402 1.00 45.12 116 PRO A CA 1
ATOM 878 C C . PRO A 1 116 ? -0.434 -18.404 31.741 1.00 45.12 116 PRO A C 1
ATOM 880 O O . PRO A 1 116 ? 0.524 -18.937 31.177 1.00 45.12 116 PRO A O 1
ATOM 883 N N . LEU A 1 117 ? -1.608 -19.008 31.910 1.00 44.62 117 LEU A N 1
ATOM 884 C CA . LEU A 1 117 ? -2.000 -20.266 31.296 1.00 44.62 117 LEU A CA 1
ATOM 885 C C . LEU A 1 117 ? -1.763 -20.180 29.787 1.00 44.62 117 LEU A C 1
ATOM 887 O O . LEU A 1 117 ? -2.269 -19.279 29.120 1.00 44.62 117 LEU A O 1
ATOM 891 N N . GLY A 1 118 ? -0.957 -21.117 29.285 1.00 48.91 118 GLY A N 1
ATOM 892 C CA . GLY A 1 118 ? -0.510 -21.184 27.902 1.00 48.91 118 GLY A CA 1
ATOM 893 C C . GLY A 1 118 ? -1.672 -21.136 26.917 1.00 48.91 118 GLY A C 1
ATOM 894 O O . GLY A 1 118 ? -2.382 -22.121 26.716 1.00 48.91 118 GLY A O 1
ATOM 895 N N . ARG A 1 119 ? -1.813 -19.984 26.259 1.00 52.50 119 ARG A N 1
ATOM 896 C CA . ARG A 1 119 ? -2.416 -19.894 24.931 1.00 52.50 119 ARG A CA 1
ATOM 897 C C . ARG A 1 11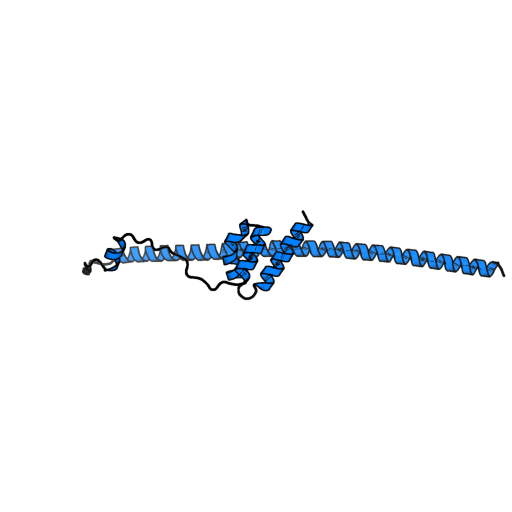9 ? -1.592 -20.820 24.015 1.00 52.50 119 ARG A C 1
ATOM 899 O O . ARG A 1 119 ? -0.365 -20.809 24.143 1.00 52.50 119 ARG A O 1
ATOM 906 N N . PRO A 1 120 ? -2.211 -21.658 23.159 1.00 55.50 120 PRO A N 1
ATOM 907 C CA . PRO A 1 120 ? -1.461 -22.548 22.274 1.00 55.50 120 PRO A CA 1
ATOM 908 C C . PRO A 1 120 ? -0.414 -21.726 21.524 1.00 55.50 120 PRO A C 1
ATOM 910 O O . PRO A 1 120 ? -0.751 -20.668 20.990 1.00 55.50 120 PRO A O 1
ATOM 913 N N . ALA A 1 121 ? 0.841 -22.181 21.564 1.00 59.75 121 ALA A N 1
ATOM 914 C CA . ALA A 1 121 ? 1.966 -21.491 20.950 1.00 59.75 121 ALA A CA 1
ATOM 915 C C . ALA A 1 121 ? 1.639 -21.266 19.472 1.00 59.75 121 ALA A C 1
ATOM 917 O O . ALA A 1 121 ? 1.590 -22.209 18.683 1.00 59.75 121 ALA A O 1
ATOM 918 N N . ASN A 1 122 ? 1.312 -20.022 19.130 1.00 67.25 122 ASN A N 1
ATOM 919 C CA . ASN A 1 122 ? 1.032 -19.649 17.759 1.00 67.25 122 ASN A CA 1
ATOM 920 C C . ASN A 1 122 ? 2.380 -19.730 17.022 1.00 67.25 122 ASN A C 1
ATOM 922 O O . ASN A 1 122 ? 3.291 -18.996 17.411 1.00 67.25 122 ASN A O 1
ATOM 926 N N . PRO A 1 123 ? 2.561 -20.615 16.023 1.00 80.25 123 PRO A N 1
ATOM 927 C CA . PRO A 1 123 ? 3.866 -20.832 15.386 1.00 80.25 123 PRO A CA 1
ATOM 928 C C . PRO A 1 123 ? 4.435 -19.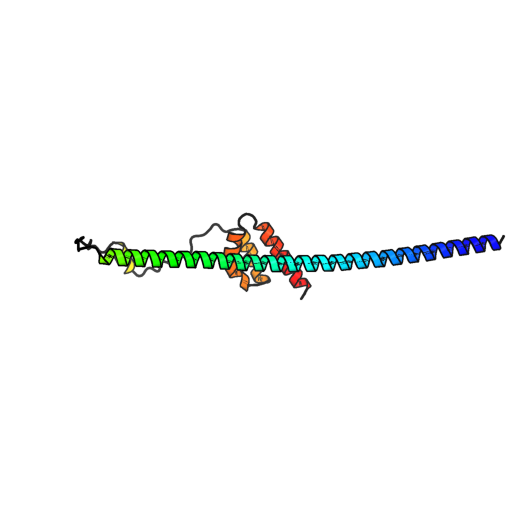551 14.754 1.00 80.25 123 PRO A C 1
ATOM 930 O O . PRO A 1 123 ? 5.645 -19.391 14.631 1.00 80.25 123 PRO A O 1
ATOM 933 N N . TYR A 1 124 ? 3.563 -18.599 14.416 1.00 85.50 124 TYR A N 1
ATOM 934 C CA . TYR A 1 124 ? 3.931 -17.287 13.890 1.00 85.50 124 TYR A CA 1
ATOM 935 C C . TYR A 1 124 ? 4.491 -16.327 14.950 1.00 85.50 124 TYR A C 1
ATOM 937 O O . TYR A 1 124 ? 5.196 -15.384 14.602 1.00 85.50 124 TYR A O 1
ATOM 945 N N . ARG A 1 125 ? 4.236 -16.568 16.244 1.00 88.12 125 ARG A N 1
ATOM 946 C CA . ARG A 1 125 ? 4.735 -15.727 17.344 1.00 88.12 125 ARG A CA 1
ATOM 947 C C . ARG A 1 125 ? 6.245 -15.793 17.481 1.00 88.12 125 ARG A C 1
ATOM 949 O O . ARG A 1 125 ? 6.879 -14.751 17.569 1.00 88.12 125 ARG A O 1
ATOM 956 N N . GLU A 1 126 ? 6.811 -16.995 17.475 1.00 87.56 126 GLU A N 1
ATOM 957 C CA . GLU A 1 126 ? 8.266 -17.181 17.547 1.00 87.56 126 GLU A CA 1
ATOM 958 C C . GLU A 1 126 ? 8.959 -16.582 16.320 1.00 87.56 126 GLU A C 1
ATOM 960 O O . GLU A 1 126 ? 9.985 -15.919 16.454 1.00 87.56 126 GLU A O 1
ATOM 965 N N . ARG A 1 127 ? 8.353 -16.731 15.135 1.00 89.19 127 ARG A N 1
ATOM 966 C CA . ARG A 1 127 ? 8.885 -16.163 13.892 1.00 89.19 127 ARG A CA 1
ATOM 967 C C . ARG A 1 127 ? 8.902 -14.632 13.910 1.00 89.19 127 ARG A C 1
ATOM 969 O O . ARG A 1 127 ? 9.897 -14.040 13.505 1.00 89.19 127 ARG A O 1
ATOM 976 N N . LEU A 1 128 ? 7.835 -13.997 14.400 1.00 89.38 128 LEU A N 1
ATOM 977 C CA . LEU A 1 128 ? 7.784 -12.540 14.558 1.00 89.38 128 LEU A CA 1
ATOM 978 C C . LEU A 1 128 ? 8.745 -12.050 15.645 1.00 89.38 128 LEU A C 1
ATOM 980 O O . LEU A 1 128 ? 9.385 -11.025 15.453 1.00 89.38 128 LEU A O 1
ATOM 984 N N . LEU A 1 129 ? 8.884 -12.788 16.750 1.00 90.31 129 LEU A N 1
ATOM 985 C CA . LEU A 1 129 ? 9.841 -12.465 17.812 1.00 90.31 129 LEU A CA 1
ATOM 986 C C . LEU A 1 129 ? 11.267 -12.407 17.270 1.00 90.31 129 LEU A C 1
ATOM 988 O O . LEU A 1 129 ? 11.936 -11.395 17.442 1.00 90.31 129 LEU A O 1
ATOM 992 N N . GLN A 1 130 ? 11.693 -13.455 16.562 1.00 89.56 130 GLN A N 1
ATOM 993 C CA . GLN A 1 130 ? 13.030 -13.517 15.977 1.00 89.56 130 GLN A CA 1
ATOM 994 C C . GLN A 1 130 ? 13.247 -12.422 14.924 1.00 89.56 130 GLN A C 1
ATOM 996 O O . GLN A 1 130 ? 14.320 -11.832 14.860 1.00 89.56 130 GLN A O 1
ATOM 1001 N N . PHE A 1 131 ? 12.222 -12.126 14.122 1.00 91.06 131 PHE A N 1
ATOM 1002 C CA . PHE A 1 131 ? 12.283 -11.062 13.123 1.00 91.06 131 PHE A CA 1
ATOM 1003 C C . PHE A 1 131 ? 12.446 -9.679 13.769 1.00 91.06 131 PHE A C 1
ATOM 1005 O O . PHE A 1 131 ? 13.351 -8.929 13.417 1.00 91.06 131 PHE A O 1
ATOM 1012 N N . PHE A 1 132 ? 11.611 -9.327 14.747 1.00 89.75 132 PHE A N 1
ATOM 1013 C CA . PHE A 1 132 ? 11.696 -8.013 15.387 1.00 89.75 132 PHE A CA 1
ATOM 1014 C C . PHE A 1 132 ? 12.910 -7.858 16.299 1.00 89.75 132 PHE A C 1
ATOM 1016 O O . PHE A 1 132 ? 13.403 -6.747 16.438 1.00 89.75 132 PHE A O 1
ATOM 1023 N N . GLU A 1 133 ? 13.442 -8.934 16.873 1.00 90.12 133 GLU A N 1
ATOM 1024 C CA . GLU A 1 133 ? 14.696 -8.872 17.632 1.00 90.12 133 GLU A CA 1
ATOM 1025 C C . GLU A 1 133 ? 15.877 -8.386 16.773 1.00 90.12 133 GLU A C 1
ATOM 1027 O O . GLU A 1 133 ? 16.736 -7.660 17.271 1.00 90.12 133 GLU A O 1
ATOM 1032 N N . GLU A 1 134 ? 15.890 -8.727 15.480 1.00 87.69 134 GLU A N 1
ATOM 1033 C CA . GLU A 1 134 ? 16.924 -8.305 14.528 1.00 87.69 134 GLU A CA 1
ATOM 1034 C C . GLU A 1 134 ? 16.653 -6.915 13.928 1.00 87.69 134 GLU A C 1
ATOM 1036 O O . GLU A 1 134 ? 17.573 -6.105 13.824 1.00 87.69 134 GLU A O 1
ATOM 1041 N N . PHE A 1 135 ? 15.400 -6.619 13.559 1.00 86.00 135 PHE A N 1
ATOM 1042 C CA . PHE A 1 135 ? 15.058 -5.396 12.822 1.00 86.00 135 PHE A CA 1
ATOM 1043 C C . PHE A 1 135 ? 14.559 -4.234 13.695 1.00 86.00 135 PHE A C 1
ATOM 1045 O O . PHE A 1 135 ? 14.915 -3.083 13.447 1.00 86.00 135 PHE A O 1
ATOM 1052 N N . ASP A 1 136 ? 13.689 -4.499 14.674 1.00 84.75 136 ASP A N 1
ATOM 1053 C CA . ASP A 1 136 ? 13.061 -3.461 15.502 1.00 84.75 136 ASP A CA 1
ATOM 1054 C C . ASP A 1 136 ? 12.518 -4.032 16.828 1.00 84.75 136 ASP A C 1
ATOM 1056 O O . ASP A 1 136 ? 11.344 -4.420 16.915 1.00 84.75 136 ASP A O 1
ATOM 1060 N N . PRO A 1 137 ? 13.342 -4.041 17.894 1.00 88.75 137 PRO A N 1
ATOM 1061 C CA . PRO A 1 137 ? 12.957 -4.604 19.186 1.00 88.75 137 PRO A CA 1
ATOM 1062 C C . PRO A 1 137 ? 11.759 -3.899 19.833 1.00 88.75 137 PRO A C 1
ATOM 1064 O O . PRO A 1 137 ? 11.121 -4.466 20.718 1.00 88.75 137 PRO A O 1
ATOM 1067 N N . SER A 1 138 ? 11.428 -2.673 19.405 1.00 85.81 138 SER A N 1
ATOM 1068 C CA . SER A 1 138 ? 10.305 -1.913 19.968 1.00 85.81 138 SER A CA 1
ATOM 1069 C C . SER A 1 138 ? 8.936 -2.497 19.601 1.00 85.81 138 SER A C 1
ATOM 1071 O O . SER A 1 138 ? 7.955 -2.240 20.295 1.00 85.81 138 SER A O 1
ATOM 1073 N N . GLN A 1 139 ? 8.865 -3.316 18.547 1.00 83.62 139 GLN A N 1
ATOM 1074 C CA . GLN A 1 139 ? 7.625 -3.946 18.083 1.00 83.62 139 GLN A CA 1
ATOM 1075 C C . GLN A 1 139 ? 7.336 -5.286 18.769 1.00 83.62 139 GLN A C 1
ATOM 1077 O O . GLN A 1 139 ? 6.256 -5.847 18.579 1.00 83.62 139 GLN A O 1
ATOM 1082 N N . ILE A 1 140 ? 8.269 -5.801 19.579 1.00 87.69 140 ILE A N 1
ATOM 1083 C CA . ILE A 1 140 ? 8.140 -7.111 20.231 1.00 87.69 140 ILE A CA 1
ATOM 1084 C C . ILE A 1 140 ? 6.915 -7.167 21.151 1.00 87.69 140 ILE A C 1
ATOM 1086 O O . ILE A 1 140 ? 6.165 -8.145 21.123 1.00 87.69 140 ILE A O 1
ATOM 1090 N N . ASP A 1 141 ? 6.666 -6.099 21.909 1.00 88.19 141 ASP A N 1
ATOM 1091 C CA . ASP A 1 141 ? 5.522 -6.020 22.825 1.00 88.19 141 ASP A CA 1
ATOM 1092 C C . ASP A 1 141 ? 4.173 -6.029 22.083 1.00 88.19 141 ASP A C 1
ATOM 1094 O O . ASP A 1 141 ? 3.151 -6.408 22.653 1.00 88.19 141 ASP A O 1
ATOM 1098 N N . LEU A 1 142 ? 4.165 -5.667 20.795 1.00 87.56 142 LEU A N 1
ATOM 1099 C CA . LEU A 1 142 ? 2.963 -5.578 19.966 1.00 87.56 142 LEU A CA 1
ATOM 1100 C C . LEU A 1 142 ? 2.643 -6.881 19.215 1.00 87.56 142 LEU A C 1
ATOM 1102 O O . LEU A 1 142 ? 1.584 -6.991 18.597 1.00 87.56 142 LEU A O 1
ATOM 1106 N N . ILE A 1 143 ? 3.529 -7.884 19.257 1.00 88.50 143 ILE A N 1
ATOM 1107 C CA . ILE A 1 143 ? 3.385 -9.135 18.492 1.00 88.50 143 ILE A CA 1
ATOM 1108 C C . ILE A 1 143 ? 2.067 -9.847 18.808 1.00 88.50 143 ILE A C 1
ATOM 1110 O O . ILE A 1 143 ? 1.412 -10.361 17.900 1.00 88.50 143 ILE A O 1
ATOM 1114 N N . ASP A 1 144 ? 1.660 -9.866 20.077 1.00 84.81 144 ASP A N 1
ATOM 1115 C CA . ASP A 1 144 ? 0.418 -10.525 20.489 1.00 84.81 144 ASP A CA 1
ATOM 1116 C C . ASP A 1 144 ? -0.821 -9.843 19.910 1.00 84.81 144 ASP A C 1
ATOM 1118 O O . ASP A 1 144 ? -1.714 -10.520 19.392 1.00 84.81 144 ASP A O 1
ATOM 1122 N N . ASP A 1 145 ? -0.828 -8.513 19.897 1.00 84.50 145 ASP A N 1
ATOM 1123 C CA . ASP A 1 145 ? -1.902 -7.721 19.303 1.00 84.50 145 ASP A CA 1
ATOM 1124 C C . ASP A 1 145 ? -1.937 -7.869 17.773 1.00 84.50 145 ASP A C 1
ATOM 1126 O O . ASP A 1 145 ? -3.014 -7.916 17.164 1.00 84.50 145 ASP A O 1
ATOM 1130 N N . MET A 1 146 ? -0.770 -7.987 17.130 1.00 84.00 146 MET A N 1
ATOM 1131 C CA . MET A 1 146 ? -0.684 -8.236 15.690 1.00 84.00 146 MET A CA 1
ATOM 1132 C C . MET A 1 146 ? -1.216 -9.620 15.320 1.00 84.00 146 MET A C 1
ATOM 1134 O O . MET A 1 146 ? -1.997 -9.740 14.379 1.00 84.00 146 MET A O 1
ATOM 1138 N N . LEU A 1 147 ? -0.848 -10.665 16.060 1.00 86.19 147 LEU A N 1
ATOM 1139 C CA . LEU A 1 147 ? -1.331 -12.019 15.784 1.00 86.19 147 LEU A CA 1
ATOM 1140 C C . LEU A 1 147 ? -2.840 -12.152 15.988 1.00 86.19 147 LEU A C 1
ATOM 1142 O O . LEU A 1 147 ? -3.494 -12.852 15.217 1.00 86.19 147 LEU A O 1
ATOM 1146 N N . ASP A 1 148 ? -3.407 -11.455 16.974 1.00 85.50 148 ASP A N 1
ATOM 1147 C CA . ASP A 1 148 ? -4.860 -11.416 17.154 1.00 85.50 148 ASP A CA 1
ATOM 1148 C C . ASP A 1 148 ? -5.555 -10.648 16.016 1.00 85.50 148 ASP A C 1
ATOM 1150 O O . ASP A 1 148 ? -6.635 -11.043 15.571 1.00 85.50 148 ASP A O 1
ATOM 1154 N N . SER A 1 149 ? -4.915 -9.601 15.487 1.00 80.00 149 SER A N 1
ATOM 1155 C CA . SER A 1 149 ? -5.449 -8.788 14.384 1.00 80.00 149 SER A CA 1
ATOM 1156 C C . SER A 1 149 ? -5.368 -9.470 13.014 1.00 80.00 149 SER A C 1
ATOM 1158 O O . SER A 1 149 ? -6.227 -9.240 12.165 1.00 80.00 149 SER A O 1
ATOM 1160 N N . TYR A 1 150 ? -4.357 -10.311 12.797 1.00 83.31 150 TYR A N 1
ATOM 1161 C CA . TYR A 1 150 ? -4.095 -11.000 11.527 1.00 83.31 150 TYR A CA 1
ATOM 1162 C C . TYR A 1 150 ? -4.418 -12.494 11.589 1.00 83.31 150 TYR A C 1
ATOM 1164 O O . TYR A 1 150 ? -3.907 -13.286 10.797 1.00 83.31 150 TYR A O 1
ATOM 1172 N N . ARG A 1 151 ? -5.298 -12.889 12.514 1.00 82.12 151 ARG A N 1
ATOM 1173 C CA . ARG A 1 151 ? -5.680 -14.286 12.693 1.00 82.12 151 ARG A CA 1
ATOM 1174 C C . ARG A 1 151 ? -6.295 -14.868 11.413 1.00 82.12 151 ARG A C 1
ATOM 1176 O O . ARG A 1 151 ? -7.353 -14.420 10.972 1.00 82.12 151 ARG A O 1
ATOM 1183 N N . GLY A 1 152 ? -5.676 -15.909 10.865 1.00 84.25 152 GLY A N 1
ATOM 1184 C CA . GLY A 1 152 ? -6.051 -16.551 9.601 1.00 84.25 152 GLY A CA 1
ATOM 1185 C C . GLY A 1 152 ? -5.431 -15.933 8.339 1.00 84.25 152 GLY A C 1
ATOM 1186 O O . GLY A 1 152 ? -5.746 -16.395 7.243 1.00 84.25 152 GLY A O 1
ATOM 1187 N N . VAL A 1 153 ? -4.589 -14.903 8.473 1.00 88.69 153 VAL A N 1
ATOM 1188 C CA . VAL A 1 153 ? -3.825 -14.254 7.388 1.00 88.69 153 VAL A CA 1
ATOM 1189 C C . VAL A 1 153 ? -2.382 -13.938 7.821 1.00 88.69 153 VAL A C 1
ATOM 1191 O O . VAL A 1 153 ? -1.759 -12.989 7.340 1.00 88.69 153 VAL A O 1
ATOM 1194 N N . GLU A 1 154 ? -1.836 -14.732 8.741 1.00 87.69 154 GLU A N 1
ATOM 1195 C CA . GLU A 1 154 ? -0.526 -14.519 9.361 1.00 87.69 154 GLU A CA 1
ATOM 1196 C C . GLU A 1 154 ? 0.628 -14.602 8.346 1.00 87.69 154 GLU A C 1
ATOM 1198 O O . GLU A 1 154 ? 1.609 -13.868 8.462 1.00 87.69 154 GLU A O 1
ATOM 1203 N N . ASP A 1 155 ? 0.497 -15.433 7.307 1.00 86.00 155 ASP A N 1
ATOM 1204 C CA . ASP A 1 155 ? 1.497 -15.537 6.234 1.00 86.00 155 ASP A CA 1
ATOM 1205 C C . ASP A 1 155 ? 1.642 -14.217 5.455 1.00 86.00 155 ASP A C 1
ATOM 1207 O O . ASP A 1 155 ? 2.757 -13.769 5.185 1.00 86.00 155 ASP A O 1
ATOM 1211 N N . SER A 1 156 ? 0.524 -13.550 5.145 1.00 86.44 156 SER A N 1
ATOM 1212 C CA . SER A 1 156 ? 0.531 -12.256 4.446 1.00 86.44 156 SER A CA 1
ATOM 1213 C C . SER A 1 156 ? 1.076 -11.123 5.318 1.00 86.44 156 SER A C 1
ATOM 1215 O O . SER A 1 156 ? 1.713 -10.201 4.801 1.00 86.44 156 SER A O 1
ATOM 1217 N N . LEU A 1 157 ? 0.851 -11.184 6.638 1.00 88.81 157 LEU A N 1
ATOM 1218 C CA . LEU A 1 157 ? 1.479 -10.267 7.594 1.00 88.81 157 LEU A CA 1
ATOM 1219 C C . LEU A 1 157 ? 3.005 -10.402 7.537 1.00 88.81 157 LEU A C 1
ATOM 1221 O O . LEU A 1 157 ? 3.701 -9.394 7.427 1.00 88.81 157 LEU A O 1
ATOM 1225 N N . MET A 1 158 ? 3.512 -11.636 7.567 1.00 89.06 158 MET A N 1
ATOM 1226 C CA . MET A 1 158 ? 4.950 -11.893 7.529 1.00 89.06 158 MET A CA 1
ATOM 1227 C C . MET A 1 158 ? 5.584 -11.390 6.225 1.00 89.06 158 MET A C 1
ATOM 1229 O O . MET A 1 158 ? 6.580 -10.673 6.271 1.00 89.06 158 MET A O 1
ATOM 1233 N N . GLU A 1 159 ? 4.980 -11.688 5.070 1.00 90.25 159 GLU A N 1
ATOM 1234 C CA . GLU A 1 159 ? 5.473 -11.225 3.762 1.00 90.25 159 GLU A CA 1
ATOM 1235 C C . GLU A 1 159 ? 5.520 -9.689 3.675 1.00 90.25 159 GLU A C 1
ATOM 1237 O O . GLU A 1 159 ? 6.495 -9.110 3.191 1.00 90.25 159 GLU A O 1
ATOM 1242 N N . SER A 1 160 ? 4.495 -9.015 4.206 1.00 89.62 160 SER A N 1
ATOM 1243 C CA . SER A 1 160 ? 4.437 -7.548 4.233 1.00 89.62 160 SER A CA 1
ATOM 1244 C C . SER A 1 160 ? 5.544 -6.941 5.100 1.00 89.62 160 SER A C 1
ATOM 1246 O O . SER A 1 160 ? 6.129 -5.919 4.733 1.00 89.62 160 SER A O 1
ATOM 1248 N N . LEU A 1 161 ? 5.844 -7.566 6.243 1.00 90.31 161 LEU A N 1
ATOM 1249 C CA . LEU A 1 161 ? 6.916 -7.137 7.142 1.00 90.31 161 LEU A CA 1
ATOM 1250 C C . LEU A 1 161 ? 8.294 -7.361 6.514 1.00 90.31 161 LEU A C 1
ATOM 1252 O O . LEU A 1 161 ? 9.098 -6.431 6.479 1.00 90.31 161 LEU A O 1
ATOM 1256 N N . GLU A 1 162 ? 8.547 -8.543 5.951 1.00 89.69 162 GLU A N 1
ATOM 1257 C CA . GLU A 1 162 ? 9.802 -8.845 5.252 1.00 89.69 162 GLU A CA 1
ATOM 1258 C C . GLU A 1 162 ? 10.055 -7.847 4.109 1.00 89.69 162 GLU A C 1
ATOM 1260 O O . GLU A 1 162 ? 11.168 -7.339 3.961 1.00 89.69 162 GLU A O 1
ATOM 1265 N N . LEU A 1 163 ? 9.021 -7.499 3.334 1.00 88.38 163 LEU A N 1
ATOM 1266 C CA . LEU A 1 163 ? 9.137 -6.521 2.253 1.00 88.38 163 LEU A CA 1
ATOM 1267 C C . LEU A 1 163 ? 9.439 -5.108 2.773 1.00 88.38 163 LEU A C 1
ATOM 1269 O O . LEU A 1 163 ? 10.320 -4.438 2.233 1.00 88.38 163 LEU A O 1
ATOM 1273 N N . LYS A 1 164 ? 8.729 -4.663 3.820 1.00 86.75 164 LYS A N 1
ATOM 1274 C CA . LYS A 1 164 ? 8.918 -3.338 4.429 1.00 86.75 164 LYS A CA 1
ATOM 1275 C C . LYS A 1 164 ? 10.358 -3.152 4.904 1.00 86.75 164 LYS A C 1
ATOM 1277 O O . LYS A 1 164 ? 10.993 -2.164 4.541 1.00 86.75 164 LYS A O 1
ATOM 1282 N N . TYR A 1 165 ? 10.872 -4.096 5.689 1.00 85.19 165 TYR A N 1
ATOM 1283 C CA . TYR A 1 165 ? 12.202 -3.960 6.282 1.00 85.19 165 TYR A CA 1
ATOM 1284 C C . TYR A 1 165 ? 13.324 -4.179 5.265 1.00 85.19 165 TYR A C 1
ATOM 1286 O O . TYR A 1 165 ? 14.314 -3.463 5.316 1.00 85.19 165 TYR A O 1
ATOM 1294 N N . ARG A 1 166 ? 13.150 -5.048 4.259 1.00 84.81 166 ARG A N 1
ATOM 1295 C CA . ARG A 1 166 ? 14.115 -5.148 3.146 1.00 84.81 166 ARG A CA 1
ATOM 1296 C C . ARG A 1 166 ? 14.196 -3.887 2.305 1.00 84.81 166 ARG A C 1
ATOM 1298 O O . ARG A 1 166 ? 15.267 -3.520 1.832 1.00 84.81 166 ARG A O 1
ATOM 1305 N N . PHE A 1 167 ? 13.058 -3.241 2.075 1.00 80.56 167 PHE A N 1
ATOM 1306 C CA . PHE A 1 167 ? 13.051 -1.957 1.393 1.00 80.56 167 PHE A CA 1
ATOM 1307 C C . PHE A 1 167 ? 13.783 -0.900 2.224 1.00 80.56 167 PHE A C 1
ATOM 1309 O O . PHE A 1 167 ? 14.569 -0.139 1.670 1.00 80.56 167 PHE A O 1
ATOM 1316 N N . GLN A 1 168 ? 13.571 -0.892 3.541 1.00 78.06 168 GLN A N 1
ATOM 1317 C CA . GLN A 1 168 ? 14.254 0.019 4.453 1.00 78.06 168 GLN A CA 1
ATOM 1318 C C . GLN A 1 168 ? 15.772 -0.230 4.495 1.00 78.06 168 GLN A C 1
ATOM 1320 O O . GLN A 1 168 ? 16.527 0.721 4.339 1.00 78.06 168 GLN A O 1
ATOM 1325 N N . GLU A 1 169 ? 16.213 -1.488 4.571 1.00 75.00 169 GLU A N 1
ATOM 1326 C CA . GLU A 1 169 ? 17.632 -1.884 4.544 1.00 75.00 169 GLU A CA 1
ATOM 1327 C C . GLU A 1 169 ? 18.345 -1.471 3.243 1.00 75.00 169 GLU A C 1
ATOM 1329 O O . GLU A 1 169 ? 19.507 -1.087 3.263 1.00 75.00 169 GLU A O 1
ATOM 1334 N N . MET A 1 170 ? 17.661 -1.501 2.092 1.00 63.66 170 MET A N 1
ATOM 1335 C CA . MET A 1 170 ? 18.242 -1.023 0.826 1.00 63.66 170 MET A CA 1
ATOM 1336 C C . MET A 1 170 ? 18.325 0.506 0.708 1.00 63.66 170 MET A C 1
ATOM 1338 O O . MET A 1 170 ? 18.950 1.007 -0.231 1.00 63.66 170 MET A O 1
ATOM 1342 N N . HIS A 1 171 ? 17.643 1.240 1.586 1.00 54.91 171 HIS A N 1
ATOM 1343 C CA . HIS A 1 171 ? 17.545 2.698 1.555 1.00 54.91 171 HIS A CA 1
ATOM 1344 C C . HIS A 1 171 ? 18.286 3.391 2.716 1.00 54.91 171 HIS A C 1
ATOM 1346 O O . HIS A 1 171 ? 18.242 4.623 2.788 1.00 54.91 171 HIS A O 1
ATOM 1352 N N . GLU A 1 172 ? 18.988 2.627 3.559 1.00 48.97 172 GLU A N 1
ATOM 1353 C CA . GLU A 1 172 ? 19.994 3.091 4.532 1.00 48.97 172 GLU A CA 1
ATOM 1354 C C . GLU A 1 172 ? 21.418 3.031 3.952 1.00 48.97 172 GLU A C 1
ATOM 1356 O O . GLU A 1 172 ? 22.204 3.962 4.254 1.00 48.97 172 GLU A O 1
#

pLDDT: mean 81.66, std 17.06, range [39.0, 97.44]